Protein AF-A0A1P8WCJ0-F1 (afdb_monomer_lite)

Organism: NCBI:txid1891926

Secondary structure (DSSP, 8-state):
-HHHHHHHHHHHHHSPPSSS-HHHHHHHHHHHHHHHHHHHHHHHHHHHHHHHTTSS-HHHHHHHHHHHHH-GGGGGGTSHHHHHTS-HHHHHHHHHHHHHHHHHHHH-

Sequence (108 aa):
MLAGVTRAAVAAAVSPPENVDDDKQAAEAARRREFALRLLQQQLSAVLIQHADNRISDADLRQILAEWILTPDFDAVRAPESLADLPEAERDRWQKFWNGVQSLFDEQ

Structure (mmCIF, N/CA/C/O backbone):
data_AF-A0A1P8WCJ0-F1
#
_entry.id   AF-A0A1P8WCJ0-F1
#
loop_
_atom_site.group_PDB
_atom_site.id
_atom_site.type_symbol
_atom_site.label_atom_id
_atom_site.label_alt_id
_atom_site.label_comp_id
_atom_site.label_asym_id
_atom_site.label_entity_id
_atom_site.label_seq_id
_atom_site.pdbx_PDB_ins_code
_atom_site.Cartn_x
_atom_site.Cartn_y
_atom_site.Cartn_z
_atom_site.occupancy
_atom_site.B_iso_or_equiv
_atom_site.auth_seq_id
_atom_site.auth_comp_id
_atom_site.auth_asym_id
_atom_site.auth_atom_id
_atom_site.pdbx_PDB_model_num
ATOM 1 N N . MET A 1 1 ? -10.492 12.941 -0.178 1.00 46.03 1 MET A N 1
ATOM 2 C CA . MET A 1 1 ? -9.829 13.400 -1.426 1.00 46.03 1 MET A CA 1
ATOM 3 C C . MET A 1 1 ? -8.435 12.798 -1.672 1.00 46.03 1 MET A C 1
ATOM 5 O O . MET A 1 1 ? -7.993 12.844 -2.809 1.00 46.03 1 MET A O 1
ATOM 9 N N . LEU A 1 2 ? -7.751 12.192 -0.687 1.00 51.97 2 LEU A N 1
ATOM 10 C CA . LEU A 1 2 ? -6.390 11.645 -0.875 1.00 51.97 2 LEU A CA 1
ATOM 11 C C . LEU A 1 2 ? -6.317 10.330 -1.685 1.00 51.97 2 LEU A C 1
ATOM 13 O O . LEU A 1 2 ? -5.317 10.096 -2.358 1.00 51.97 2 LEU A O 1
ATOM 17 N N . ALA A 1 3 ? -7.379 9.514 -1.695 1.00 53.75 3 ALA A N 1
ATOM 18 C CA . ALA A 1 3 ? -7.410 8.241 -2.428 1.00 53.75 3 ALA A CA 1
ATOM 19 C C . ALA A 1 3 ? -7.310 8.404 -3.962 1.00 53.75 3 ALA A C 1
ATOM 21 O O . ALA A 1 3 ? -6.703 7.577 -4.638 1.00 53.75 3 ALA A O 1
ATOM 22 N N . GLY A 1 4 ? -7.851 9.497 -4.517 1.00 60.12 4 GLY A N 1
ATOM 23 C CA . GLY A 1 4 ? -7.818 9.750 -5.964 1.00 60.12 4 GLY A CA 1
ATOM 24 C C . GLY A 1 4 ? -6.415 10.055 -6.498 1.00 60.12 4 GLY A C 1
ATOM 25 O O . GLY A 1 4 ? -6.064 9.624 -7.592 1.00 60.12 4 GLY A O 1
ATOM 26 N N . VAL A 1 5 ? -5.588 10.743 -5.704 1.00 61.06 5 VAL A N 1
ATOM 27 C CA . VAL A 1 5 ? -4.215 11.112 -6.093 1.00 61.06 5 VAL A CA 1
ATOM 28 C C . VAL A 1 5 ? -3.308 9.880 -6.149 1.00 61.06 5 VAL A C 1
ATOM 30 O O . VAL A 1 5 ? -2.473 9.766 -7.041 1.00 61.06 5 VAL A O 1
ATOM 33 N N . THR A 1 6 ? -3.509 8.920 -5.249 1.00 66.00 6 THR A N 1
ATOM 34 C CA . THR A 1 6 ? -2.700 7.692 -5.184 1.00 66.00 6 THR A CA 1
ATOM 35 C C . THR A 1 6 ? -3.025 6.715 -6.289 1.00 66.00 6 THR A C 1
ATOM 37 O O . THR A 1 6 ? -2.111 6.154 -6.887 1.00 66.00 6 THR A O 1
ATOM 40 N N . ARG A 1 7 ? -4.311 6.558 -6.617 1.00 66.3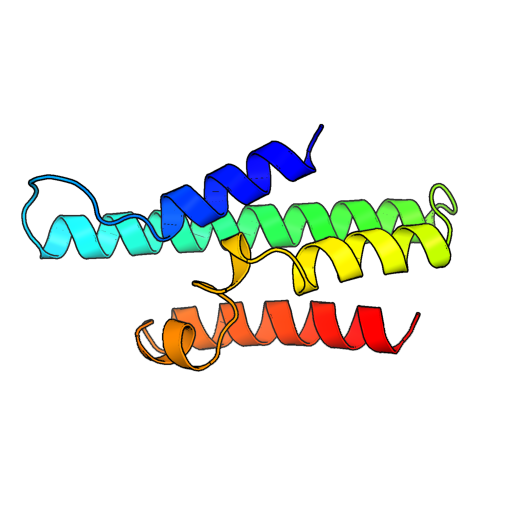1 7 ARG A N 1
ATOM 41 C CA . ARG A 1 7 ? -4.730 5.745 -7.763 1.00 66.31 7 ARG A CA 1
ATOM 42 C C . ARG A 1 7 ? -4.150 6.291 -9.066 1.00 66.31 7 ARG A C 1
ATOM 44 O O . ARG A 1 7 ? -3.569 5.537 -9.837 1.00 66.31 7 ARG A O 1
ATOM 51 N N . ALA A 1 8 ? -4.206 7.610 -9.263 1.00 62.72 8 ALA A N 1
ATOM 52 C CA . ALA A 1 8 ? -3.596 8.257 -10.424 1.00 62.72 8 ALA A CA 1
ATOM 53 C C . ALA A 1 8 ? -2.065 8.093 -10.456 1.00 62.72 8 ALA A C 1
ATOM 55 O O . ALA A 1 8 ? -1.500 7.849 -11.520 1.00 62.72 8 ALA A O 1
ATOM 56 N N . ALA A 1 9 ? -1.390 8.186 -9.304 1.00 67.31 9 ALA A N 1
ATOM 57 C CA . ALA A 1 9 ? 0.057 7.998 -9.216 1.00 67.31 9 ALA A CA 1
ATOM 58 C C . ALA A 1 9 ? 0.487 6.560 -9.549 1.00 67.31 9 ALA A C 1
ATOM 60 O O . ALA A 1 9 ? 1.472 6.379 -10.262 1.00 67.31 9 ALA A O 1
ATOM 61 N N . VAL A 1 10 ? -0.254 5.545 -9.087 1.00 71.56 10 VAL A N 1
ATOM 62 C CA . VAL A 1 10 ? 0.035 4.145 -9.436 1.00 71.56 10 VAL A CA 1
ATOM 63 C C . VAL A 1 10 ? -0.266 3.871 -10.906 1.00 71.56 10 VAL A C 1
ATOM 65 O O . VAL A 1 10 ? 0.597 3.332 -11.591 1.00 71.56 10 VAL A O 1
ATOM 68 N N . ALA A 1 11 ? -1.408 4.329 -11.429 1.00 71.25 11 ALA A N 1
ATOM 69 C CA . ALA A 1 11 ? -1.735 4.195 -12.850 1.00 71.25 11 ALA A CA 1
ATOM 70 C C . ALA A 1 11 ? -0.667 4.847 -13.756 1.00 71.25 11 ALA A C 1
ATOM 72 O O . ALA A 1 11 ? -0.242 4.270 -14.759 1.00 71.25 11 ALA A O 1
ATOM 73 N N . ALA A 1 12 ? -0.159 6.022 -13.373 1.00 64.31 12 ALA A N 1
ATOM 74 C CA . ALA A 1 12 ? 0.914 6.708 -14.092 1.00 64.31 12 ALA A CA 1
ATOM 75 C C . ALA A 1 12 ? 2.282 6.005 -13.980 1.00 64.31 12 ALA A C 1
ATOM 77 O O . ALA A 1 12 ? 3.126 6.168 -14.866 1.00 64.31 12 ALA A O 1
ATOM 78 N N . ALA A 1 13 ? 2.515 5.236 -12.911 1.00 69.50 13 ALA A N 1
ATOM 79 C CA . ALA A 1 13 ? 3.750 4.480 -12.702 1.00 69.50 13 ALA A CA 1
ATOM 80 C C . ALA A 1 13 ? 3.841 3.204 -13.550 1.00 69.50 13 ALA A C 1
ATOM 82 O O . ALA A 1 13 ? 4.941 2.692 -13.758 1.00 69.50 13 ALA A O 1
ATOM 83 N N . VAL A 1 14 ? 2.703 2.714 -14.045 1.00 69.62 14 VAL A N 1
ATOM 84 C CA . VAL A 1 14 ? 2.606 1.474 -14.835 1.00 69.62 14 VAL A CA 1
ATOM 85 C C . VAL A 1 14 ? 2.232 1.724 -16.296 1.00 69.62 14 VAL A C 1
ATOM 87 O O . VAL A 1 14 ? 2.255 0.804 -17.107 1.00 69.62 14 VAL A O 1
ATOM 90 N N . SER A 1 15 ? 1.935 2.976 -16.655 1.00 66.31 15 SER A N 1
ATOM 91 C CA . SER A 1 15 ? 1.682 3.372 -18.041 1.00 66.31 15 SER A CA 1
ATOM 92 C C . SER A 1 15 ? 2.997 3.457 -18.835 1.00 66.31 15 SER A C 1
ATOM 94 O O . SER A 1 15 ? 3.915 4.159 -18.393 1.00 66.31 15 SER A O 1
ATOM 96 N N . PRO A 1 16 ? 3.106 2.801 -20.007 1.00 58.75 16 PRO A N 1
ATOM 97 C CA . PRO A 1 16 ? 4.279 2.930 -20.865 1.00 58.75 16 PRO A CA 1
ATOM 98 C C . PRO A 1 16 ? 4.371 4.362 -21.421 1.00 58.75 16 PRO A C 1
ATOM 100 O O . PRO A 1 16 ? 3.352 4.925 -21.831 1.00 58.75 16 PRO A O 1
ATOM 103 N N . PRO A 1 17 ? 5.555 4.995 -21.423 1.00 55.47 17 PRO A N 1
ATOM 104 C CA . PRO A 1 17 ? 5.714 6.318 -22.011 1.00 55.47 17 PRO A CA 1
ATOM 105 C C . PRO A 1 17 ? 5.719 6.251 -23.548 1.00 55.47 17 PRO A C 1
ATOM 107 O O . PRO A 1 17 ? 6.283 5.342 -24.151 1.00 55.47 17 PRO A O 1
ATOM 110 N N . GLU A 1 18 ? 5.117 7.248 -24.195 1.00 54.53 18 GLU A N 1
ATOM 111 C CA . GLU A 1 18 ? 5.179 7.416 -25.650 1.00 54.53 18 GLU A CA 1
ATOM 112 C C . GLU A 1 18 ? 6.549 7.990 -26.077 1.00 54.53 18 GLU A C 1
ATOM 114 O O . GLU A 1 18 ? 6.924 9.085 -25.661 1.00 54.53 18 GLU A O 1
ATOM 119 N N . ASN A 1 19 ? 7.261 7.282 -26.964 1.00 57.16 19 ASN A N 1
ATOM 120 C CA . ASN A 1 19 ? 8.342 7.797 -27.827 1.00 57.16 19 ASN A CA 1
ATOM 121 C C . ASN A 1 19 ? 9.632 8.347 -27.153 1.00 57.16 19 ASN A C 1
ATOM 123 O O . ASN A 1 19 ? 10.026 9.485 -27.413 1.00 57.16 19 ASN A O 1
ATOM 127 N N . VAL A 1 20 ? 10.358 7.544 -26.358 1.00 55.22 20 VAL A N 1
ATOM 128 C CA . VAL A 1 20 ? 11.716 7.887 -25.842 1.00 55.22 20 VAL A CA 1
ATOM 129 C C . VAL A 1 20 ? 12.691 6.699 -25.997 1.00 55.22 20 VAL A C 1
ATOM 131 O O . VAL A 1 20 ? 12.237 5.579 -26.170 1.00 55.22 20 VAL A O 1
ATOM 134 N N . ASP A 1 21 ? 14.014 6.896 -25.925 1.00 73.75 21 ASP A N 1
ATOM 135 C CA . ASP A 1 21 ? 14.996 5.791 -25.847 1.00 73.75 21 ASP A CA 1
ATOM 136 C C . ASP A 1 21 ? 14.643 4.784 -24.722 1.00 73.75 21 ASP A C 1
ATOM 138 O O . ASP A 1 21 ? 14.376 5.212 -23.594 1.00 73.75 21 ASP A O 1
ATOM 142 N N . ASP A 1 22 ? 14.697 3.473 -24.994 1.00 72.06 22 ASP A N 1
ATOM 143 C CA . ASP A 1 22 ? 14.235 2.398 -24.088 1.00 72.06 22 ASP A CA 1
ATOM 144 C C . ASP A 1 22 ? 14.850 2.463 -22.674 1.00 72.06 22 ASP A C 1
ATOM 146 O O . ASP A 1 22 ? 14.141 2.341 -21.671 1.00 72.06 22 ASP A O 1
ATOM 150 N N . ASP A 1 23 ? 16.148 2.764 -22.560 1.00 77.00 23 ASP A N 1
ATOM 151 C CA . ASP A 1 23 ? 16.834 2.881 -21.263 1.00 77.00 23 ASP A CA 1
ATOM 152 C C . ASP A 1 23 ? 16.310 4.053 -20.417 1.00 77.00 23 ASP A C 1
ATOM 154 O O . ASP A 1 23 ? 16.171 3.957 -19.192 1.00 77.00 23 ASP A O 1
ATOM 158 N N . LYS A 1 24 ? 15.986 5.183 -21.061 1.00 77.94 24 LYS A N 1
ATOM 159 C CA . LYS A 1 24 ? 15.416 6.348 -20.367 1.00 77.94 24 LYS A CA 1
ATOM 160 C C . LYS A 1 24 ? 13.992 6.059 -19.910 1.00 77.94 24 LYS A C 1
ATOM 162 O O . LYS A 1 24 ? 13.610 6.508 -18.829 1.00 77.94 24 LYS A O 1
ATOM 167 N N . GLN A 1 25 ? 13.229 5.300 -20.698 1.00 76.81 25 GLN A N 1
ATOM 168 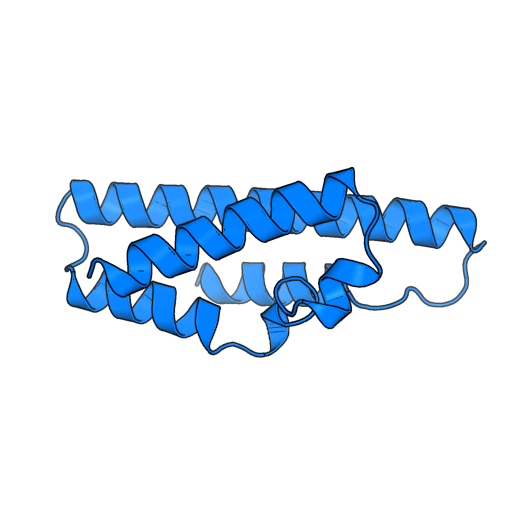C CA . GLN A 1 25 ? 11.882 4.878 -20.319 1.00 76.81 25 GLN A CA 1
ATOM 169 C C . GLN A 1 25 ? 11.907 3.968 -19.090 1.00 76.81 25 GLN A C 1
ATOM 171 O O . GLN A 1 25 ? 11.158 4.204 -18.142 1.00 76.81 25 GLN A O 1
ATOM 176 N N . ALA A 1 26 ? 12.803 2.977 -19.067 1.00 78.94 26 ALA A N 1
ATOM 177 C CA . ALA A 1 26 ? 12.935 2.056 -17.942 1.00 78.94 26 ALA A CA 1
ATOM 178 C C . ALA A 1 26 ? 13.302 2.788 -16.639 1.00 78.94 26 ALA A C 1
ATOM 180 O O . ALA A 1 26 ? 12.688 2.549 -15.595 1.00 78.94 26 ALA A O 1
ATOM 181 N N . ALA A 1 27 ? 14.249 3.731 -16.704 1.00 84.19 27 ALA A N 1
ATOM 182 C CA . ALA A 1 27 ? 14.659 4.532 -15.552 1.00 84.19 27 ALA A CA 1
ATOM 183 C C . ALA A 1 27 ? 13.539 5.455 -15.038 1.00 84.19 27 ALA A C 1
ATOM 185 O O . ALA A 1 27 ? 13.357 5.603 -13.828 1.00 84.19 27 ALA A O 1
ATOM 186 N N . GLU A 1 28 ? 12.778 6.075 -15.939 1.00 85.19 28 GLU A N 1
ATOM 187 C CA . GLU A 1 28 ? 11.644 6.925 -15.572 1.00 85.19 28 GLU A CA 1
ATOM 188 C C . GLU A 1 28 ? 10.502 6.105 -14.956 1.00 85.19 28 GLU A C 1
ATOM 190 O O . GLU A 1 28 ? 9.947 6.490 -13.925 1.00 85.19 28 GLU A O 1
ATOM 195 N N . ALA A 1 29 ? 10.197 4.934 -15.517 1.00 83.25 29 ALA A N 1
ATOM 196 C CA . ALA A 1 29 ? 9.201 4.024 -14.962 1.00 83.25 29 ALA A CA 1
ATOM 197 C C . ALA A 1 29 ? 9.592 3.556 -13.547 1.00 83.25 29 ALA A C 1
ATOM 199 O O . ALA A 1 29 ? 8.764 3.591 -12.636 1.00 83.25 29 ALA A O 1
ATOM 200 N N . ALA A 1 30 ? 10.867 3.213 -13.328 1.00 86.56 30 ALA A N 1
ATOM 201 C CA . ALA A 1 30 ? 11.387 2.866 -12.003 1.00 86.56 30 ALA A CA 1
ATOM 202 C C . ALA A 1 30 ? 11.213 4.013 -10.993 1.00 86.56 30 ALA A C 1
ATOM 204 O O . ALA A 1 30 ? 10.715 3.801 -9.886 1.00 86.56 30 ALA A O 1
ATOM 205 N N . ARG A 1 31 ? 11.529 5.256 -11.386 1.00 89.25 31 ARG A N 1
ATOM 206 C CA . ARG A 1 31 ? 11.330 6.441 -10.530 1.00 89.25 31 ARG A CA 1
ATOM 207 C C . ARG A 1 31 ? 9.866 6.664 -10.170 1.00 89.25 31 ARG A C 1
ATOM 209 O O . ARG A 1 31 ? 9.564 6.976 -9.017 1.00 89.25 31 ARG A O 1
ATOM 216 N N . ARG A 1 32 ? 8.950 6.503 -11.129 1.00 87.44 32 ARG A N 1
ATOM 217 C CA . ARG A 1 32 ? 7.508 6.647 -10.876 1.00 87.44 32 ARG A CA 1
ATOM 218 C C . ARG A 1 32 ? 6.996 5.570 -9.928 1.00 87.44 32 ARG A C 1
ATOM 220 O O . ARG A 1 32 ? 6.258 5.900 -9.002 1.00 87.44 32 ARG A O 1
ATOM 227 N N . ARG A 1 33 ? 7.425 4.314 -10.098 1.00 89.25 33 ARG A N 1
ATOM 228 C CA . ARG A 1 33 ? 7.085 3.220 -9.172 1.00 89.25 33 ARG A CA 1
ATOM 229 C C . ARG A 1 33 ? 7.630 3.477 -7.773 1.00 89.25 33 ARG A C 1
ATOM 231 O O . ARG A 1 33 ? 6.895 3.327 -6.802 1.00 89.25 33 ARG A O 1
ATOM 238 N N . GLU A 1 34 ? 8.874 3.932 -7.650 1.00 90.94 34 GLU A N 1
ATOM 239 C CA . GLU A 1 34 ? 9.444 4.288 -6.349 1.00 90.94 34 GLU A CA 1
ATOM 240 C C . GLU A 1 34 ? 8.650 5.414 -5.668 1.00 90.94 34 GLU A C 1
ATOM 242 O O . GLU A 1 34 ? 8.338 5.332 -4.477 1.00 90.94 34 GLU A O 1
ATOM 247 N N . PHE A 1 35 ? 8.294 6.458 -6.418 1.00 90.69 35 PHE A N 1
ATOM 248 C CA . PHE A 1 35 ? 7.478 7.553 -5.905 1.00 90.69 35 PHE A CA 1
ATOM 249 C C . PHE A 1 35 ? 6.093 7.071 -5.455 1.00 90.69 35 PHE A C 1
ATOM 251 O O . PHE A 1 35 ? 5.647 7.424 -4.361 1.00 90.69 35 PHE A O 1
ATOM 258 N N . ALA A 1 36 ? 5.442 6.225 -6.256 1.00 90.69 36 ALA A N 1
ATOM 259 C CA . ALA A 1 36 ? 4.140 5.652 -5.939 1.00 90.69 36 ALA A CA 1
ATOM 260 C C . ALA A 1 36 ? 4.179 4.801 -4.659 1.00 90.69 36 ALA A C 1
ATOM 262 O O . ALA A 1 36 ? 3.330 4.977 -3.785 1.00 90.69 36 ALA A O 1
ATOM 263 N N . LEU A 1 37 ? 5.201 3.951 -4.495 1.00 93.31 37 LEU A N 1
ATOM 264 C CA . LEU A 1 37 ? 5.401 3.177 -3.268 1.00 93.31 37 LEU A CA 1
ATOM 265 C C . LEU A 1 37 ? 5.549 4.092 -2.046 1.00 93.31 37 LEU A C 1
ATOM 267 O O . LEU A 1 37 ? 4.939 3.854 -1.006 1.00 93.31 37 LEU A O 1
ATOM 271 N N . ARG A 1 38 ? 6.333 5.167 -2.170 1.00 94.19 38 ARG A N 1
ATOM 272 C CA . ARG A 1 38 ? 6.560 6.123 -1.077 1.00 94.19 38 ARG A CA 1
ATOM 273 C C . ARG A 1 38 ? 5.269 6.836 -0.668 1.00 94.19 38 ARG A C 1
ATOM 275 O O . ARG A 1 38 ? 5.006 6.994 0.522 1.00 94.19 38 ARG A O 1
ATOM 282 N N . LEU A 1 39 ? 4.455 7.230 -1.648 1.00 92.12 39 LEU A N 1
ATOM 283 C CA . LEU A 1 39 ? 3.146 7.845 -1.422 1.00 92.12 39 LEU A CA 1
ATOM 284 C C . LEU A 1 39 ? 2.198 6.881 -0.692 1.00 92.12 39 LEU A C 1
ATOM 286 O O . LEU A 1 39 ? 1.563 7.263 0.290 1.00 92.12 39 LEU A O 1
ATOM 290 N N . LEU A 1 40 ? 2.142 5.623 -1.134 1.00 93.44 40 LEU A N 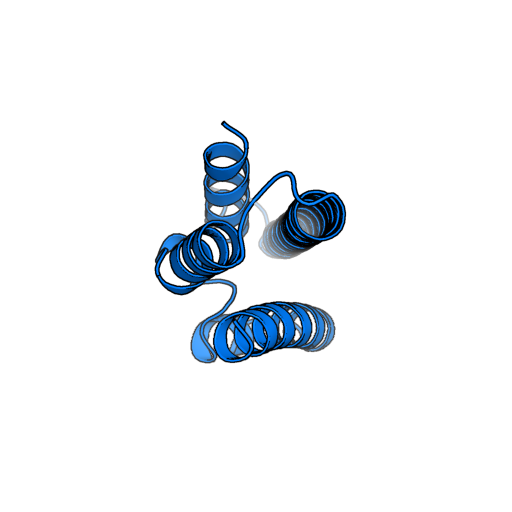1
ATOM 291 C CA . LEU A 1 40 ? 1.336 4.574 -0.509 1.00 93.44 40 LEU A CA 1
ATOM 292 C C . LEU A 1 40 ? 1.757 4.308 0.943 1.00 93.44 40 LEU A C 1
ATOM 294 O O . LEU A 1 40 ? 0.911 4.246 1.833 1.00 93.44 40 LEU A O 1
ATOM 298 N N . GLN A 1 41 ? 3.062 4.233 1.209 1.00 95.31 41 GLN A N 1
ATOM 299 C CA . GLN A 1 41 ? 3.596 4.084 2.566 1.00 95.31 41 GLN A CA 1
ATOM 300 C C . GLN A 1 41 ? 3.210 5.257 3.475 1.00 95.31 41 GLN A C 1
ATOM 302 O O . GLN A 1 41 ? 2.799 5.048 4.619 1.00 95.31 41 GLN A O 1
ATOM 307 N N . GLN A 1 42 ? 3.306 6.492 2.976 1.00 95.00 42 GLN A N 1
ATOM 308 C CA . GLN A 1 42 ? 2.877 7.676 3.722 1.00 95.00 42 GLN A CA 1
ATOM 309 C C . GLN A 1 42 ? 1.377 7.655 4.022 1.00 95.00 42 GLN A C 1
ATOM 311 O O . GLN A 1 42 ? 0.973 7.992 5.134 1.00 95.00 42 GLN A O 1
ATOM 316 N N . GLN A 1 43 ? 0.551 7.235 3.063 1.00 94.69 43 GLN A N 1
ATOM 317 C CA . GLN A 1 43 ? -0.890 7.140 3.269 1.00 94.69 43 GLN A CA 1
ATOM 318 C C . GLN A 1 43 ? -1.274 6.061 4.271 1.00 94.69 43 GLN A C 1
ATOM 320 O O . GLN A 1 43 ? -2.064 6.350 5.166 1.00 94.69 43 GLN A O 1
ATOM 325 N N . LEU A 1 44 ? -0.680 4.869 4.179 1.00 95.31 44 LEU A N 1
ATOM 326 C CA . LEU A 1 44 ? -0.904 3.813 5.163 1.00 95.31 44 LEU A CA 1
ATOM 327 C C . LEU A 1 44 ? -0.525 4.307 6.563 1.00 95.31 44 LEU A C 1
ATOM 329 O O . LEU A 1 44 ? -1.304 4.172 7.500 1.00 95.31 44 LEU A O 1
ATOM 333 N N . SER A 1 45 ? 0.624 4.976 6.688 1.00 96.44 45 SER A N 1
ATOM 334 C CA . SER A 1 45 ? 1.076 5.542 7.964 1.00 96.44 45 SER A CA 1
ATOM 335 C C . SER A 1 45 ? 0.090 6.581 8.512 1.00 96.44 45 SER A C 1
ATOM 337 O O . SER A 1 45 ? -0.237 6.562 9.694 1.00 96.44 45 SER A O 1
ATOM 339 N N . ALA A 1 46 ? -0.427 7.473 7.661 1.00 95.75 46 ALA A N 1
ATOM 340 C CA . ALA A 1 46 ? -1.408 8.482 8.060 1.00 95.75 46 ALA A CA 1
ATOM 341 C C . ALA A 1 46 ? -2.752 7.872 8.492 1.00 95.75 46 ALA A C 1
ATOM 343 O O . ALA A 1 46 ? -3.400 8.409 9.390 1.00 95.75 46 ALA A O 1
ATOM 344 N N . VAL A 1 47 ? -3.177 6.778 7.856 1.00 95.12 47 VAL A N 1
ATOM 345 C CA . VAL A 1 47 ? -4.389 6.033 8.227 1.00 95.12 47 VAL A CA 1
ATOM 346 C C . VAL A 1 47 ? -4.190 5.328 9.571 1.00 95.12 47 VAL A C 1
ATOM 348 O O . VAL A 1 47 ? -5.032 5.467 10.452 1.00 95.12 47 VAL A O 1
ATOM 351 N N . LEU A 1 48 ? -3.048 4.666 9.780 1.00 95.75 48 LEU A N 1
ATOM 352 C CA . LEU A 1 48 ? -2.726 4.007 11.052 1.00 95.75 48 LEU A CA 1
ATOM 353 C C . LEU A 1 48 ? -2.618 4.999 12.219 1.00 95.75 48 LEU A C 1
ATOM 355 O O . LEU A 1 48 ? -3.076 4.702 13.316 1.00 95.75 48 LEU A O 1
ATOM 359 N N . ILE A 1 49 ? -2.076 6.200 11.990 1.00 97.44 49 ILE A N 1
ATOM 360 C CA . ILE A 1 49 ? -2.067 7.268 13.004 1.00 97.44 49 ILE A CA 1
ATOM 361 C C . ILE A 1 49 ? -3.498 7.705 13.346 1.00 97.44 49 ILE A C 1
ATOM 363 O O . ILE A 1 49 ? -3.826 7.863 14.516 1.00 97.44 49 ILE A O 1
ATOM 367 N N . GLN A 1 50 ? -4.368 7.881 12.346 1.00 96.25 50 GLN A N 1
ATOM 368 C CA . GLN A 1 50 ? -5.772 8.229 12.592 1.00 96.25 50 GLN A CA 1
ATOM 369 C C . GLN A 1 50 ? -6.508 7.140 13.374 1.00 96.25 50 GLN A C 1
ATOM 371 O O . GLN A 1 50 ? -7.324 7.467 14.232 1.00 96.25 50 GLN A O 1
ATOM 376 N N . HIS A 1 51 ? -6.212 5.871 13.094 1.00 96.06 51 HIS A N 1
ATOM 377 C CA . HIS A 1 51 ? -6.769 4.734 13.820 1.00 96.06 51 HIS A CA 1
ATOM 378 C C . HIS A 1 51 ? -6.287 4.701 15.275 1.00 96.06 51 HIS A C 1
ATOM 380 O O . HIS A 1 51 ? -7.110 4.688 16.184 1.00 96.06 51 HIS A O 1
ATOM 386 N N . ALA A 1 52 ? -4.978 4.833 15.510 1.00 96.62 52 ALA A N 1
ATOM 387 C CA . ALA A 1 52 ? -4.404 4.895 16.857 1.00 96.62 52 ALA A CA 1
ATOM 388 C C . ALA A 1 52 ? -4.937 6.082 17.688 1.00 96.62 52 ALA A C 1
ATOM 390 O O . ALA A 1 52 ? -5.118 5.966 18.900 1.00 96.62 52 ALA A O 1
ATOM 391 N N . ASP A 1 53 ? -5.242 7.206 17.033 1.00 97.44 53 ASP A N 1
ATOM 392 C CA . ASP A 1 53 ? -5.868 8.385 17.643 1.00 97.44 53 ASP A CA 1
ATOM 393 C C . ASP A 1 53 ? -7.399 8.243 17.831 1.00 97.44 53 ASP A C 1
ATOM 395 O O . ASP A 1 53 ? -8.054 9.202 18.247 1.00 97.44 53 ASP A O 1
ATOM 399 N N . ASN A 1 54 ? -7.996 7.083 17.518 1.00 95.75 54 ASN A N 1
ATOM 400 C CA . ASN A 1 54 ? -9.445 6.816 17.519 1.00 95.75 54 ASN A CA 1
ATOM 401 C C . ASN A 1 54 ? -10.266 7.778 16.636 1.00 95.75 54 ASN A C 1
ATOM 403 O O . ASN A 1 54 ? -11.437 8.050 16.908 1.00 95.75 54 ASN A O 1
ATOM 407 N N . ARG A 1 55 ? -9.662 8.333 15.578 1.00 96.94 55 ARG A N 1
ATOM 408 C CA . ARG A 1 55 ? -10.355 9.208 14.612 1.00 96.94 55 ARG A CA 1
ATOM 409 C C . ARG A 1 55 ? -11.111 8.430 13.543 1.00 96.94 55 ARG A C 1
ATOM 411 O O . ARG A 1 55 ? -12.008 8.991 12.921 1.00 96.94 55 ARG A O 1
ATOM 418 N N . ILE A 1 56 ? -10.729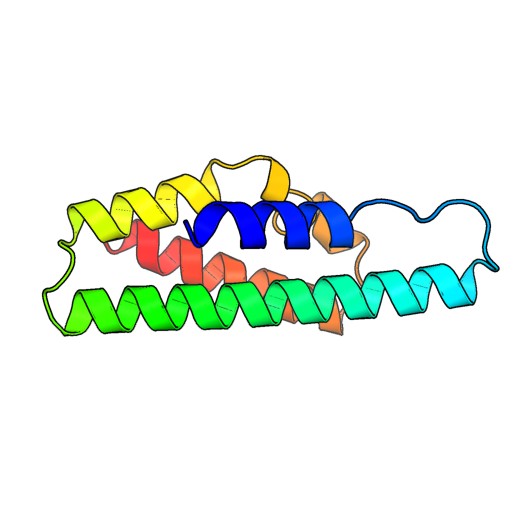 7.177 13.327 1.00 96.69 56 ILE A N 1
ATOM 419 C CA . ILE A 1 56 ? -11.419 6.214 12.471 1.00 96.69 56 ILE A CA 1
ATOM 420 C C . ILE A 1 56 ? -11.587 4.909 13.248 1.00 96.69 56 ILE A C 1
ATOM 422 O O . ILE A 1 56 ? -10.756 4.591 14.099 1.00 96.69 56 ILE A O 1
ATOM 426 N N . SER A 1 57 ? -12.665 4.182 12.978 1.00 96.62 57 SER A N 1
ATOM 427 C CA . SER A 1 57 ? -12.943 2.890 13.611 1.00 96.62 57 SER A CA 1
ATOM 428 C C . SER A 1 57 ? -12.186 1.738 12.937 1.00 96.62 57 SER A C 1
ATOM 430 O O . SER A 1 57 ? -11.670 1.892 11.829 1.00 96.62 57 SER A O 1
ATOM 432 N N . ASP A 1 58 ? -12.179 0.556 13.563 1.00 95.31 58 ASP A N 1
ATOM 433 C CA . ASP A 1 58 ? -11.680 -0.684 12.939 1.00 95.31 58 ASP A CA 1
ATOM 434 C C . ASP A 1 58 ? -12.418 -0.984 11.623 1.00 95.31 58 ASP A C 1
ATOM 436 O O . ASP A 1 58 ? -11.815 -1.391 10.632 1.00 95.31 58 ASP A O 1
ATOM 440 N N . ALA A 1 59 ? -13.730 -0.713 11.576 1.00 94.88 59 ALA A N 1
ATOM 441 C CA . ALA A 1 59 ? -14.541 -0.896 10.374 1.00 94.88 59 ALA A CA 1
ATOM 442 C C . ALA A 1 59 ? -14.115 0.052 9.240 1.00 94.88 59 ALA A C 1
ATOM 444 O O . ALA A 1 59 ? -14.019 -0.376 8.089 1.00 94.88 59 ALA A O 1
ATOM 445 N N . ASP A 1 60 ? -13.806 1.312 9.564 1.00 94.62 60 ASP A N 1
ATOM 446 C CA . ASP A 1 60 ? -13.299 2.286 8.590 1.00 94.62 60 ASP A CA 1
ATOM 447 C C . ASP A 1 60 ? -11.905 1.888 8.088 1.00 94.62 60 ASP A C 1
ATOM 449 O O . ASP A 1 60 ? -11.639 1.940 6.886 1.00 94.62 60 ASP A O 1
ATOM 453 N N . LEU A 1 61 ? -11.017 1.449 8.990 1.00 94.75 61 LEU A N 1
ATOM 454 C CA . LEU A 1 61 ? -9.691 0.949 8.629 1.00 94.75 61 LEU A CA 1
ATOM 455 C C . LEU A 1 61 ? -9.807 -0.259 7.691 1.00 94.75 61 LEU A C 1
ATOM 457 O O . LEU A 1 61 ? -9.202 -0.266 6.617 1.00 94.75 61 LEU A O 1
ATOM 461 N N . ARG A 1 62 ? -10.643 -1.242 8.046 1.00 95.19 62 ARG A N 1
ATOM 462 C CA . ARG A 1 62 ? -10.909 -2.423 7.218 1.00 95.19 62 ARG A CA 1
ATOM 463 C C . ARG A 1 62 ? -11.460 -2.039 5.848 1.00 95.19 62 ARG A C 1
ATOM 465 O O . ARG A 1 62 ? -11.027 -2.611 4.850 1.00 95.19 62 ARG A O 1
ATOM 472 N N . GLN A 1 63 ? -12.368 -1.065 5.774 1.00 94.00 63 GLN A N 1
ATOM 473 C CA . GLN A 1 63 ? -12.898 -0.571 4.503 1.00 94.00 63 GLN A CA 1
ATOM 474 C C . GLN A 1 63 ? -11.805 0.074 3.639 1.00 94.00 63 GLN A C 1
ATOM 476 O O . GLN A 1 63 ? -11.704 -0.246 2.457 1.00 94.00 63 GLN A O 1
ATOM 481 N N . ILE A 1 64 ? -10.960 0.936 4.210 1.00 93.25 64 ILE A N 1
ATOM 482 C CA . ILE A 1 64 ? -9.863 1.589 3.476 1.00 93.25 64 ILE A CA 1
ATOM 483 C C . ILE A 1 64 ? -8.885 0.547 2.915 1.00 93.25 64 ILE A C 1
ATOM 485 O O . ILE A 1 64 ? -8.501 0.620 1.746 1.00 93.25 64 ILE A O 1
ATOM 489 N N . LEU A 1 65 ? -8.498 -0.443 3.726 1.00 94.31 65 LEU A N 1
ATOM 490 C CA . LEU A 1 65 ? -7.609 -1.523 3.288 1.00 94.31 65 LEU A CA 1
ATOM 491 C C . LEU A 1 65 ? -8.279 -2.405 2.220 1.00 94.31 65 LEU A C 1
ATOM 493 O O . LEU A 1 65 ? -7.641 -2.743 1.222 1.00 94.31 65 LEU A O 1
ATOM 497 N N . ALA A 1 66 ? -9.574 -2.713 2.369 1.00 93.75 66 ALA A N 1
ATOM 498 C CA . ALA A 1 66 ? -10.346 -3.437 1.359 1.00 93.75 66 ALA A CA 1
ATOM 499 C C . ALA A 1 66 ? -10.374 -2.689 0.024 1.00 93.75 66 ALA A C 1
ATOM 501 O O . ALA A 1 66 ? -10.186 -3.303 -1.021 1.00 93.75 66 ALA A O 1
ATOM 502 N N . GLU A 1 67 ? -10.567 -1.368 0.037 1.00 92.12 67 GLU A N 1
ATOM 503 C CA . GLU A 1 67 ? -10.533 -0.556 -1.180 1.00 92.12 67 GLU A CA 1
ATOM 504 C C . GLU A 1 67 ? -9.182 -0.681 -1.891 1.00 92.12 67 GLU A C 1
ATOM 506 O O . GLU A 1 67 ? -9.148 -0.803 -3.113 1.00 92.12 67 GLU A O 1
ATOM 511 N N . TRP A 1 68 ? -8.069 -0.720 -1.157 1.00 92.06 68 TRP A N 1
ATOM 512 C CA . TRP A 1 68 ? -6.741 -0.895 -1.751 1.00 92.06 68 TRP A CA 1
ATOM 513 C C . TRP A 1 68 ? -6.533 -2.305 -2.313 1.00 92.06 68 TRP A C 1
ATOM 515 O O . TRP A 1 68 ? -5.948 -2.462 -3.378 1.00 92.06 68 TRP A O 1
ATOM 525 N N . ILE A 1 69 ? -7.050 -3.333 -1.644 1.00 91.75 69 ILE A N 1
ATOM 526 C CA . ILE A 1 69 ? -6.971 -4.724 -2.111 1.00 91.75 69 ILE A CA 1
ATOM 527 C C . ILE A 1 69 ? -7.919 -4.972 -3.300 1.00 91.75 69 ILE A C 1
ATOM 529 O O . ILE A 1 69 ? -7.642 -5.793 -4.168 1.00 91.75 69 ILE A O 1
ATOM 533 N N . LEU A 1 70 ? -9.056 -4.295 -3.381 1.00 90.69 70 LEU A N 1
ATOM 534 C CA . LEU A 1 70 ? -10.046 -4.552 -4.431 1.00 90.69 70 LEU A CA 1
ATOM 535 C C . LEU A 1 70 ? -9.900 -3.626 -5.641 1.00 90.69 70 L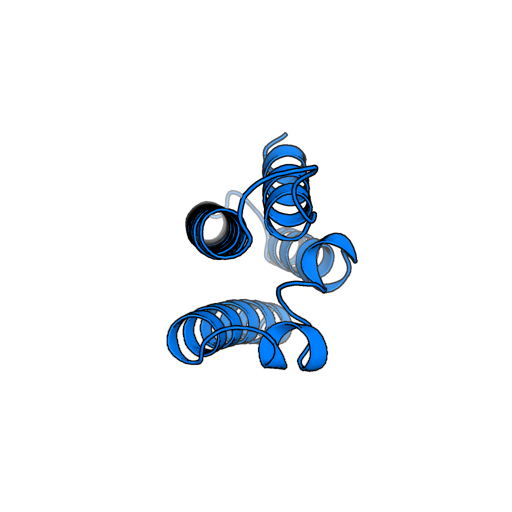EU A C 1
ATOM 537 O O . LEU A 1 70 ? -10.526 -3.880 -6.667 1.00 90.69 70 LEU A O 1
ATOM 541 N N . THR A 1 71 ? -9.097 -2.563 -5.545 1.00 89.44 71 THR A N 1
ATOM 542 C CA . THR A 1 71 ? -8.900 -1.614 -6.646 1.00 89.44 71 THR A CA 1
ATOM 543 C C . THR A 1 71 ? -7.965 -2.202 -7.715 1.00 89.44 71 THR A C 1
ATOM 545 O O . THR A 1 71 ? -6.775 -2.367 -7.438 1.00 89.44 71 THR A O 1
ATOM 548 N N . PRO A 1 72 ? -8.445 -2.422 -8.957 1.00 86.81 72 PRO A N 1
ATOM 549 C CA . PRO A 1 72 ? -7.638 -3.008 -10.036 1.00 86.81 72 PRO A CA 1
ATOM 550 C C . PRO A 1 72 ? -6.430 -2.156 -10.441 1.00 86.81 72 PRO A C 1
ATOM 552 O O . PRO A 1 72 ? -5.429 -2.681 -10.913 1.00 86.81 72 PRO A O 1
ATOM 555 N N . ASP A 1 73 ? -6.483 -0.836 -10.216 1.00 84.94 73 ASP A N 1
ATOM 556 C CA . ASP A 1 73 ? -5.372 0.075 -10.532 1.00 84.94 73 ASP A CA 1
ATOM 557 C C . ASP A 1 73 ? -4.076 -0.293 -9.782 1.00 84.94 73 ASP A C 1
ATOM 559 O O . ASP A 1 73 ? -2.991 0.110 -10.196 1.00 84.94 73 ASP A O 1
ATOM 563 N N . PHE A 1 74 ? -4.172 -1.053 -8.685 1.00 87.94 74 PHE A N 1
ATOM 564 C CA . PHE A 1 74 ? -3.018 -1.528 -7.926 1.00 87.94 74 PHE A CA 1
ATOM 565 C C . PHE A 1 74 ? -2.478 -2.885 -8.397 1.00 87.94 74 PHE A C 1
ATOM 567 O O . PHE A 1 74 ? -1.383 -3.256 -7.974 1.00 87.94 74 PHE A O 1
ATOM 574 N N . ASP A 1 75 ? -3.171 -3.612 -9.282 1.00 87.62 75 ASP A N 1
ATOM 575 C CA . ASP A 1 75 ? -2.757 -4.954 -9.726 1.00 87.62 75 ASP A CA 1
ATOM 576 C C . ASP A 1 75 ? -1.361 -4.941 -10.341 1.00 87.62 75 ASP A C 1
ATOM 578 O O . ASP A 1 75 ? -0.519 -5.761 -9.984 1.00 87.62 75 ASP A O 1
ATOM 582 N N . ALA A 1 76 ? -1.057 -3.928 -11.147 1.00 84.31 76 ALA A N 1
ATOM 583 C CA . ALA A 1 76 ? 0.237 -3.798 -11.806 1.00 84.31 76 ALA A CA 1
ATOM 584 C C . ALA A 1 76 ? 1.434 -3.618 -10.841 1.00 84.31 76 ALA A C 1
ATOM 586 O O . ALA A 1 76 ? 2.583 -3.740 -11.256 1.00 84.31 76 ALA A O 1
ATOM 587 N N . VAL A 1 77 ? 1.192 -3.346 -9.553 1.00 87.62 77 VAL A N 1
ATOM 588 C CA . VAL A 1 77 ? 2.231 -3.265 -8.509 1.00 87.62 77 VAL A CA 1
ATOM 589 C C . VAL A 1 77 ? 1.979 -4.219 -7.340 1.00 87.62 77 VAL A C 1
ATOM 591 O O . VAL A 1 77 ? 2.657 -4.115 -6.319 1.00 87.62 77 VAL A O 1
ATOM 594 N N . ARG A 1 78 ? 1.012 -5.135 -7.467 1.00 91.94 78 ARG A N 1
ATOM 595 C CA . ARG A 1 78 ? 0.574 -6.064 -6.413 1.00 91.94 78 ARG A CA 1
ATOM 596 C C . ARG A 1 78 ? 0.526 -7.511 -6.885 1.00 91.94 78 ARG A C 1
ATOM 598 O O . ARG A 1 78 ? 0.909 -8.404 -6.133 1.00 91.94 78 ARG A O 1
ATOM 605 N N . ALA A 1 79 ? 0.024 -7.739 -8.095 1.00 88.75 79 ALA A N 1
ATOM 606 C CA . ALA A 1 79 ? -0.162 -9.065 -8.650 1.00 88.75 79 ALA A CA 1
ATOM 607 C C . ALA A 1 79 ? 1.202 -9.760 -8.821 1.00 88.75 79 ALA A C 1
ATOM 609 O O . ALA A 1 79 ? 2.153 -9.122 -9.293 1.00 88.75 79 ALA A O 1
ATOM 610 N N . PRO A 1 80 ? 1.335 -11.043 -8.436 1.00 86.94 80 PRO A N 1
ATOM 611 C CA . PRO A 1 80 ? 2.598 -11.773 -8.531 1.00 86.94 80 PRO A CA 1
ATOM 612 C C . PRO A 1 80 ? 3.219 -11.729 -9.930 1.00 86.94 80 PRO A C 1
ATOM 614 O O . PRO A 1 80 ? 4.432 -11.568 -10.053 1.00 86.94 80 PRO A O 1
ATOM 617 N N . GLU A 1 81 ? 2.390 -11.825 -10.969 1.00 87.31 81 GLU A N 1
ATOM 618 C CA . GLU A 1 81 ? 2.797 -11.738 -12.368 1.00 87.31 81 GLU A CA 1
ATOM 619 C C . GLU A 1 81 ? 3.403 -10.373 -12.714 1.00 87.31 81 GLU A C 1
ATOM 621 O O . GLU A 1 81 ? 4.482 -10.324 -13.291 1.00 87.31 81 GLU A O 1
ATOM 626 N N . SER A 1 82 ? 2.791 -9.265 -12.289 1.00 86.75 82 SER A N 1
ATOM 627 C CA . SER A 1 82 ? 3.308 -7.918 -12.567 1.00 86.75 82 SER A CA 1
ATOM 628 C C . SER A 1 82 ? 4.581 -7.617 -11.780 1.00 86.75 82 SER A C 1
ATOM 630 O O . SER A 1 82 ? 5.483 -6.935 -12.259 1.00 86.75 82 SER A O 1
ATOM 632 N N . LEU A 1 83 ? 4.687 -8.160 -10.567 1.00 87.94 83 LEU A N 1
ATOM 633 C CA . LEU A 1 83 ? 5.888 -8.047 -9.746 1.00 87.94 83 LEU A CA 1
ATOM 634 C C . LEU A 1 83 ? 7.065 -8.859 -10.308 1.00 87.94 83 LEU A C 1
ATOM 636 O O . LEU A 1 83 ? 8.220 -8.488 -10.078 1.00 87.94 83 LEU A O 1
ATOM 640 N N . ALA A 1 84 ? 6.797 -9.938 -11.051 1.00 88.75 84 ALA A N 1
ATOM 641 C CA . ALA A 1 84 ? 7.820 -10.770 -11.683 1.00 88.75 84 ALA A CA 1
ATOM 642 C C . ALA A 1 84 ? 8.591 -10.044 -12.801 1.00 88.75 84 ALA A C 1
ATOM 644 O O . ALA A 1 84 ? 9.744 -10.397 -13.057 1.00 88.75 84 ALA A O 1
ATOM 645 N N . ASP A 1 85 ? 8.002 -9.004 -13.391 1.00 86.50 85 ASP A N 1
ATOM 646 C CA . ASP A 1 85 ? 8.645 -8.164 -14.409 1.00 86.50 85 ASP A CA 1
ATOM 647 C C . ASP A 1 85 ? 9.503 -7.040 -13.801 1.00 86.50 85 ASP A C 1
ATOM 649 O O . ASP A 1 85 ? 10.284 -6.388 -14.498 1.00 86.50 85 ASP A O 1
ATOM 653 N N . LEU A 1 86 ? 9.392 -6.804 -12.488 1.00 87.19 86 LEU A N 1
ATOM 654 C CA . LEU A 1 86 ? 10.181 -5.787 -11.799 1.00 87.19 86 LEU A CA 1
ATOM 655 C C . LEU A 1 86 ? 11.583 -6.297 -11.437 1.00 87.19 86 LEU A C 1
ATOM 657 O O . LEU A 1 86 ? 11.743 -7.484 -11.112 1.00 87.19 86 LEU A O 1
ATOM 661 N N . PRO A 1 87 ? 12.588 -5.397 -11.387 1.00 89.62 87 PRO A N 1
ATOM 662 C CA . PRO A 1 87 ? 13.880 -5.695 -10.781 1.00 89.62 87 PRO A CA 1
ATOM 663 C C . PRO A 1 87 ? 13.712 -6.236 -9.358 1.00 89.62 87 PRO A C 1
ATOM 665 O O . PRO A 1 87 ? 12.860 -5.755 -8.612 1.00 89.62 87 PRO A O 1
ATOM 668 N N . GLU A 1 88 ? 14.551 -7.192 -8.960 1.00 90.94 88 GLU A N 1
ATOM 669 C CA . GLU A 1 88 ? 14.468 -7.891 -7.664 1.00 90.94 88 GLU A CA 1
ATOM 670 C C . GLU A 1 88 ? 14.328 -6.925 -6.475 1.00 90.94 88 GLU A C 1
ATOM 672 O O . GLU A 1 88 ? 13.406 -7.037 -5.671 1.00 90.94 88 GLU A O 1
ATOM 677 N N . ALA A 1 89 ? 15.155 -5.876 -6.435 1.00 89.69 89 ALA A N 1
ATOM 678 C CA . ALA A 1 89 ? 15.105 -4.877 -5.371 1.00 89.69 89 ALA A CA 1
ATOM 679 C C . ALA A 1 89 ? 13.788 -4.073 -5.324 1.00 89.69 89 ALA A C 1
ATOM 681 O O . ALA A 1 89 ? 13.376 -3.636 -4.248 1.00 89.69 89 ALA A O 1
ATOM 682 N N . GLU A 1 90 ? 13.140 -3.833 -6.469 1.00 91.75 90 GLU A N 1
ATOM 683 C CA . GLU A 1 90 ? 11.821 -3.186 -6.521 1.00 91.75 90 GLU A CA 1
ATOM 684 C C . GLU A 1 90 ? 10.726 -4.170 -6.105 1.00 91.75 90 GLU A C 1
ATOM 686 O O . GLU A 1 90 ? 9.870 -3.826 -5.286 1.00 91.75 90 GLU A O 1
ATOM 691 N N . ARG A 1 91 ? 10.788 -5.399 -6.626 1.00 92.62 91 ARG A N 1
ATOM 692 C CA . ARG A 1 91 ? 9.858 -6.489 -6.324 1.00 92.62 91 ARG A CA 1
ATOM 693 C C . ARG A 1 91 ? 9.744 -6.728 -4.826 1.00 92.62 91 ARG A C 1
ATOM 695 O O . ARG A 1 91 ? 8.637 -6.681 -4.299 1.00 92.62 91 ARG A O 1
ATOM 702 N N . ASP A 1 92 ? 10.867 -6.901 -4.137 1.00 93.62 92 ASP A N 1
ATOM 703 C CA . ASP A 1 92 ? 10.890 -7.186 -2.699 1.00 93.62 92 ASP A CA 1
ATOM 704 C C . ASP A 1 92 ? 10.221 -6.078 -1.880 1.00 93.62 92 ASP A C 1
ATOM 706 O O . ASP A 1 92 ? 9.492 -6.337 -0.919 1.00 93.62 92 ASP A O 1
ATOM 710 N N . ARG A 1 93 ? 10.439 -4.815 -2.266 1.00 94.75 93 ARG A N 1
ATOM 711 C CA . ARG A 1 93 ? 9.846 -3.661 -1.579 1.00 94.75 93 ARG A CA 1
ATOM 712 C C . ARG A 1 93 ? 8.333 -3.613 -1.766 1.00 94.75 93 ARG A C 1
ATOM 714 O O . ARG A 1 93 ? 7.619 -3.366 -0.794 1.00 94.75 93 ARG A O 1
ATOM 721 N N . TRP A 1 94 ? 7.856 -3.862 -2.983 1.00 94.62 94 TRP A N 1
ATOM 722 C CA . TRP A 1 94 ? 6.427 -3.927 -3.280 1.00 94.62 94 TRP A CA 1
ATOM 723 C C . TRP A 1 94 ? 5.751 -5.118 -2.599 1.00 94.62 94 TRP A C 1
ATOM 725 O O . TRP A 1 94 ? 4.723 -4.934 -1.950 1.00 94.62 94 TRP A O 1
ATOM 735 N N . GLN A 1 95 ? 6.354 -6.308 -2.656 1.00 94.75 95 GLN A N 1
ATOM 736 C CA . GLN A 1 95 ? 5.855 -7.498 -1.961 1.00 94.75 95 GLN A CA 1
ATOM 737 C C . GLN A 1 95 ? 5.755 -7.260 -0.456 1.00 94.75 95 GLN A C 1
ATOM 739 O O . GLN A 1 95 ? 4.717 -7.518 0.145 1.00 94.75 95 GLN A O 1
ATOM 744 N N . LYS A 1 96 ? 6.805 -6.707 0.162 1.00 95.56 96 LYS A N 1
ATOM 745 C CA . LYS A 1 96 ? 6.797 -6.388 1.593 1.00 95.56 96 LYS A CA 1
ATOM 746 C C . LYS A 1 96 ? 5.679 -5.414 1.958 1.00 95.56 96 LYS A C 1
ATOM 748 O O . LYS A 1 96 ? 5.037 -5.590 2.990 1.00 95.56 96 LYS A O 1
ATOM 753 N N . PHE A 1 97 ? 5.459 -4.392 1.134 1.00 96.31 97 PHE A N 1
ATOM 754 C CA . PHE A 1 97 ? 4.394 -3.423 1.356 1.00 96.31 97 PHE A CA 1
ATOM 755 C C . PHE A 1 97 ? 3.006 -4.077 1.293 1.00 96.31 97 PHE A C 1
ATOM 757 O O . PHE A 1 97 ? 2.238 -3.950 2.246 1.00 96.31 97 PHE A O 1
ATOM 764 N N . TRP A 1 98 ? 2.704 -4.822 0.227 1.00 95.94 98 TRP A N 1
ATOM 765 C CA . TRP A 1 98 ? 1.391 -5.452 0.064 1.00 95.94 98 TRP A CA 1
ATOM 766 C C . TRP A 1 98 ? 1.130 -6.577 1.059 1.00 95.94 98 TRP A C 1
ATOM 768 O O . TRP A 1 98 ? 0.012 -6.683 1.552 1.00 95.94 98 TRP A O 1
ATOM 778 N N . ASN A 1 99 ? 2.153 -7.350 1.435 1.00 95.50 99 ASN A N 1
ATOM 779 C CA . ASN A 1 99 ? 2.036 -8.325 2.519 1.00 95.50 99 ASN A CA 1
ATOM 780 C C . ASN A 1 99 ? 1.666 -7.638 3.839 1.00 95.50 99 ASN A C 1
ATOM 782 O O . ASN A 1 99 ? 0.805 -8.131 4.555 1.00 95.50 99 ASN A O 1
ATOM 786 N N . GLY A 1 100 ? 2.259 -6.475 4.138 1.00 96.00 100 GLY A N 1
ATOM 787 C CA . GLY A 1 100 ? 1.893 -5.689 5.319 1.00 96.00 100 GLY A CA 1
ATOM 788 C C . GLY A 1 100 ? 0.445 -5.192 5.283 1.00 96.00 100 GLY A C 1
ATOM 789 O O . GLY A 1 100 ? -0.257 -5.290 6.283 1.00 96.00 100 GLY A O 1
ATOM 790 N N . VAL A 1 101 ? -0.022 -4.705 4.129 1.00 95.69 101 VAL A N 1
ATOM 791 C CA . VAL A 1 101 ? -1.428 -4.302 3.928 1.00 95.69 101 VAL A CA 1
ATOM 792 C C . VAL A 1 101 ? -2.380 -5.488 4.118 1.00 95.69 101 VAL A C 1
ATOM 794 O O . VAL A 1 101 ? -3.399 -5.339 4.786 1.00 95.69 101 VAL A O 1
ATOM 797 N N . GLN A 1 102 ? -2.042 -6.656 3.565 1.00 95.06 102 GLN A N 1
ATOM 798 C CA . GLN A 1 102 ? -2.844 -7.874 3.690 1.00 95.06 102 GLN A CA 1
ATOM 799 C C . GLN A 1 102 ? -2.907 -8.362 5.140 1.00 95.06 102 GLN A C 1
ATOM 801 O O . GLN A 1 102 ? -3.997 -8.617 5.635 1.00 95.06 102 GLN A O 1
ATOM 806 N N . SER A 1 103 ? -1.769 -8.423 5.841 1.00 95.56 103 SER A N 1
ATOM 807 C CA . SER A 1 103 ? -1.737 -8.789 7.261 1.00 95.56 103 SER A CA 1
ATOM 808 C C . SER A 1 103 ? -2.621 -7.867 8.094 1.00 95.56 103 SER A C 1
ATOM 810 O O . SER A 1 103 ? -3.491 -8.355 8.806 1.00 95.56 103 SER A O 1
ATOM 812 N N . LEU A 1 104 ? -2.493 -6.546 7.912 1.00 94.56 104 LEU A N 1
ATOM 813 C CA . LEU A 1 104 ? -3.336 -5.584 8.620 1.00 94.56 104 LEU A CA 1
ATOM 814 C C . LEU A 1 104 ? -4.824 -5.804 8.340 1.00 94.56 104 LEU A C 1
ATOM 816 O O . LEU A 1 104 ? -5.626 -5.674 9.257 1.00 94.56 104 LEU A O 1
ATOM 820 N N . PHE A 1 105 ? -5.194 -6.122 7.096 1.00 94.44 105 PHE A N 1
ATOM 821 C CA . PHE A 1 105 ? -6.579 -6.392 6.708 1.00 94.44 105 PHE A CA 1
ATOM 822 C C . PHE A 1 105 ? -7.135 -7.681 7.329 1.00 94.44 105 PHE A C 1
ATOM 824 O O . PHE A 1 105 ? -8.299 -7.712 7.728 1.00 94.44 105 PHE A O 1
ATOM 831 N N . ASP A 1 106 ? -6.314 -8.726 7.415 1.00 92.94 106 ASP A N 1
ATOM 832 C CA . ASP A 1 106 ? -6.693 -10.008 8.014 1.00 92.94 106 ASP A CA 1
ATOM 833 C C . ASP A 1 106 ? -6.805 -9.923 9.550 1.00 92.94 106 ASP A C 1
ATOM 835 O O . ASP A 1 106 ? -7.531 -10.711 10.154 1.00 92.94 106 ASP A O 1
ATOM 839 N N . GLU A 1 107 ? -6.110 -8.962 10.170 1.00 89.00 107 GLU A N 1
ATOM 840 C CA . GLU A 1 107 ? -6.118 -8.695 11.616 1.00 89.00 107 GLU A CA 1
ATOM 841 C C . GLU A 1 107 ? -7.270 -7.787 12.094 1.00 89.00 1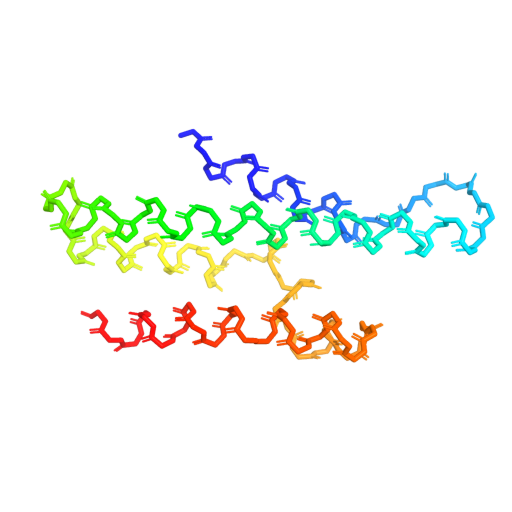07 GLU A C 1
ATOM 843 O O . GLU A 1 107 ? -7.518 -7.744 13.301 1.00 89.00 107 GLU A O 1
ATOM 848 N N . GLN A 1 108 ? -7.957 -7.067 11.192 1.00 79.25 108 GLN A N 1
ATOM 849 C CA . GLN A 1 108 ? -9.150 -6.262 11.533 1.00 79.25 108 GLN A CA 1
ATOM 850 C C . GLN A 1 108 ? -10.390 -7.132 11.743 1.00 79.25 108 GLN A C 1
ATOM 852 O O . GLN A 1 108 ? -11.235 -6.782 12.591 1.00 79.25 108 GLN A O 1
#

pLDDT: mean 85.51, std 12.9, range [46.03, 97.44]

Foldseek 3Di:
DLVVVLLVLLLVLQDQDPDDDPVVRVVVSVVSLVVSLVSLVVVLVVLVVCVVVVVDDLVRLLVVLVCCVPPVSCCCLAPPVNLVPDDPVSSVSSPVSVVVSVVSNVVD

Radius of gyration: 14.85 Å; chains: 1; bounding box: 31×25×46 Å